Protein AF-K4IDN5-F1 (afdb_monomer_lite)

Structure (mmCIF, N/CA/C/O backbone):
data_AF-K4IDN5-F1
#
_entry.id   AF-K4IDN5-F1
#
loop_
_atom_site.group_PDB
_atom_site.id
_atom_site.type_symbol
_atom_site.label_atom_id
_atom_site.label_alt_id
_atom_site.label_comp_id
_atom_site.label_asym_id
_atom_site.label_entity_id
_atom_site.label_seq_id
_atom_site.pdbx_PDB_ins_code
_atom_site.Cartn_x
_atom_site.Cartn_y
_atom_site.Cartn_z
_atom_site.occupancy
_atom_site.B_iso_or_equiv
_atom_site.auth_seq_id
_atom_site.auth_comp_id
_atom_site.auth_asym_id
_atom_site.auth_atom_id
_atom_site.pdbx_PDB_model_num
ATOM 1 N N . MET A 1 1 ? -11.393 15.127 13.057 1.00 63.59 1 MET A N 1
ATOM 2 C CA . MET A 1 1 ? -11.407 13.833 12.336 1.00 63.59 1 MET A CA 1
ATOM 3 C C . MET A 1 1 ? -11.419 12.697 13.346 1.00 63.59 1 MET A C 1
ATOM 5 O O . MET A 1 1 ? -10.863 12.875 14.421 1.00 63.59 1 MET A O 1
ATOM 9 N N . SER A 1 2 ? -12.055 11.564 13.036 1.00 89.69 2 SER A N 1
ATOM 10 C CA . SER A 1 2 ? -11.993 10.366 13.887 1.00 89.69 2 SER A CA 1
ATOM 11 C C . SER A 1 2 ? -10.674 9.608 13.668 1.00 89.69 2 SER A C 1
ATOM 13 O O . SER A 1 2 ? -10.105 9.671 12.581 1.00 89.69 2 SER A O 1
ATOM 15 N N . THR A 1 3 ? -10.211 8.842 14.662 1.00 92.62 3 THR A N 1
ATOM 16 C CA . THR A 1 3 ? -9.011 7.983 14.545 1.00 92.62 3 THR A CA 1
ATOM 17 C C . THR A 1 3 ? -9.100 7.026 13.352 1.00 92.62 3 THR A C 1
ATOM 19 O O . THR A 1 3 ? -8.124 6.832 12.638 1.00 92.62 3 THR A O 1
ATOM 22 N N . LYS A 1 4 ? -10.286 6.462 13.076 1.00 92.44 4 LYS A N 1
ATOM 23 C CA . LYS A 1 4 ? -10.500 5.603 11.898 1.00 92.44 4 LYS A CA 1
ATOM 24 C C . LYS A 1 4 ? -10.284 6.352 10.586 1.00 92.44 4 LYS A C 1
ATOM 26 O O . LYS A 1 4 ? -9.652 5.811 9.686 1.00 92.44 4 LYS A O 1
ATOM 31 N N . GLN A 1 5 ? -10.826 7.566 10.476 1.00 93.88 5 GLN A N 1
ATOM 32 C CA . GLN A 1 5 ? -10.676 8.391 9.278 1.00 93.88 5 GLN A CA 1
ATOM 33 C C . GLN A 1 5 ? -9.209 8.741 9.039 1.00 93.88 5 GLN A C 1
ATOM 35 O O . GLN A 1 5 ? -8.738 8.644 7.911 1.00 93.88 5 GLN A O 1
ATOM 40 N N . ASP A 1 6 ? -8.497 9.132 10.095 1.00 95.31 6 ASP A N 1
ATOM 41 C CA . ASP A 1 6 ? -7.079 9.476 10.025 1.00 95.31 6 ASP A CA 1
ATOM 42 C C . ASP A 1 6 ? -6.232 8.280 9.562 1.00 95.31 6 ASP A C 1
ATOM 44 O O . ASP A 1 6 ? -5.537 8.366 8.552 1.00 95.31 6 ASP A O 1
ATOM 48 N N . LEU A 1 7 ? -6.386 7.118 10.207 1.00 95.88 7 LEU A N 1
ATOM 49 C CA . LEU A 1 7 ? -5.675 5.894 9.820 1.00 95.88 7 LEU A CA 1
ATOM 50 C C . LEU A 1 7 ? -6.001 5.461 8.386 1.00 95.88 7 LEU A C 1
ATOM 52 O O . LEU A 1 7 ? -5.098 5.115 7.626 1.00 95.88 7 LEU A O 1
ATOM 56 N N . TYR A 1 8 ? -7.272 5.528 7.981 1.00 96.56 8 TYR A N 1
ATOM 57 C CA . TYR A 1 8 ? -7.670 5.235 6.605 1.00 96.56 8 TYR A CA 1
ATOM 58 C C . TYR A 1 8 ? -7.014 6.190 5.600 1.00 96.56 8 TYR A C 1
ATOM 60 O O . TYR A 1 8 ? -6.473 5.740 4.589 1.00 96.56 8 TYR A O 1
ATOM 68 N N . ASN A 1 9 ? -7.003 7.494 5.889 1.00 96.00 9 ASN A N 1
ATOM 69 C CA . ASN A 1 9 ? -6.369 8.493 5.031 1.00 96.00 9 ASN A CA 1
ATOM 70 C C . ASN A 1 9 ? -4.863 8.244 4.900 1.00 96.00 9 ASN A C 1
ATOM 72 O O . ASN A 1 9 ? -4.340 8.298 3.788 1.00 96.00 9 ASN A O 1
ATOM 76 N N . GLN A 1 10 ? -4.182 7.900 5.996 1.00 96.81 10 GLN A N 1
ATOM 77 C CA . GLN A 1 10 ? -2.771 7.511 5.963 1.00 96.81 10 GLN A CA 1
ATOM 78 C C . GLN A 1 10 ? -2.552 6.270 5.091 1.00 96.81 10 GLN A C 1
ATOM 80 O O . GLN A 1 10 ? -1.634 6.251 4.269 1.00 96.81 10 GLN A O 1
ATOM 85 N N . CYS A 1 11 ? -3.418 5.251 5.196 1.00 97.06 11 CYS A N 1
ATOM 86 C CA . CYS A 1 11 ? -3.334 4.085 4.319 1.00 97.06 11 CYS A CA 1
ATOM 87 C C . CYS A 1 11 ? -3.453 4.469 2.839 1.00 97.06 11 CYS A C 1
ATOM 89 O O . CYS A 1 11 ? -2.650 4.021 2.018 1.00 97.06 11 CYS A O 1
ATOM 91 N N . VAL A 1 12 ? -4.436 5.308 2.499 1.00 97.38 12 VAL A N 1
ATOM 92 C CA . VAL A 1 12 ? -4.650 5.787 1.126 1.00 97.38 12 VAL A CA 1
ATOM 93 C C . VAL A 1 12 ? -3.431 6.562 0.631 1.00 97.38 12 VAL A C 1
ATOM 95 O O . VAL A 1 12 ? -2.936 6.272 -0.455 1.00 97.38 12 VAL A O 1
ATOM 98 N N . GLN A 1 13 ? -2.902 7.489 1.432 1.00 97.44 13 GLN A N 1
ATOM 99 C CA . GLN A 1 13 ? -1.731 8.294 1.077 1.00 97.44 13 GLN A CA 1
ATOM 100 C C . GLN A 1 13 ? -0.480 7.442 0.846 1.00 97.44 13 GLN A C 1
ATOM 102 O O . GLN A 1 13 ? 0.232 7.642 -0.139 1.00 97.44 13 GLN A O 1
ATOM 107 N N . LEU A 1 14 ? -0.208 6.467 1.716 1.00 97.31 14 LEU A N 1
ATOM 108 C CA . LEU A 1 14 ? 0.950 5.582 1.575 1.00 97.31 14 LEU A CA 1
ATOM 109 C C . LEU A 1 14 ? 0.849 4.699 0.327 1.00 97.31 14 LEU A C 1
ATOM 111 O O . LEU A 1 14 ? 1.830 4.550 -0.405 1.00 97.31 14 LEU A O 1
ATOM 115 N N . VAL A 1 15 ? -0.328 4.126 0.060 1.00 97.62 15 VAL A N 1
ATOM 116 C CA . VAL A 1 15 ? -0.548 3.311 -1.144 1.00 97.62 15 VAL A CA 1
ATOM 117 C C . VAL A 1 15 ? -0.456 4.167 -2.408 1.00 97.62 15 VAL A C 1
ATOM 119 O O . VAL A 1 15 ? 0.167 3.736 -3.376 1.00 97.62 15 VAL A O 1
ATOM 122 N N . ASP A 1 16 ? -1.009 5.380 -2.399 1.00 97.56 16 ASP A N 1
ATOM 123 C CA . ASP A 1 16 ? -0.931 6.312 -3.528 1.00 97.56 16 ASP A CA 1
ATOM 124 C C . ASP A 1 16 ? 0.508 6.783 -3.795 1.00 97.56 16 ASP A C 1
ATOM 126 O O . ASP A 1 16 ? 0.949 6.839 -4.941 1.00 97.56 16 ASP A O 1
ATOM 130 N N . THR A 1 17 ? 1.290 7.021 -2.741 1.00 97.62 17 THR A N 1
ATOM 131 C CA . THR A 1 17 ? 2.715 7.372 -2.856 1.00 97.62 17 THR A CA 1
ATOM 132 C C . THR A 1 17 ? 3.503 6.243 -3.521 1.00 97.62 17 THR A C 1
ATOM 134 O O . THR A 1 17 ? 4.257 6.477 -4.468 1.00 97.62 17 THR A O 1
ATOM 137 N N . ARG A 1 18 ? 3.283 4.994 -3.085 1.00 96.81 18 ARG A N 1
ATOM 138 C CA . ARG A 1 18 ? 3.884 3.807 -3.717 1.00 96.81 18 ARG A CA 1
ATOM 139 C C . ARG A 1 18 ? 3.435 3.661 -5.170 1.00 96.81 18 ARG A C 1
ATOM 141 O O . ARG A 1 18 ? 4.262 3.384 -6.032 1.00 96.81 18 ARG A O 1
ATOM 148 N N . PHE A 1 19 ? 2.151 3.878 -5.453 1.00 97.94 19 PHE A N 1
ATOM 149 C CA . PHE A 1 19 ? 1.604 3.829 -6.809 1.00 97.94 19 PHE A CA 1
ATOM 150 C C . PHE A 1 19 ? 2.296 4.830 -7.740 1.00 97.94 19 PHE A C 1
ATOM 152 O O . PHE A 1 19 ? 2.801 4.434 -8.789 1.00 97.94 19 PHE A O 1
ATOM 159 N N . LYS A 1 20 ? 2.378 6.102 -7.333 1.00 98.12 20 LYS A N 1
ATOM 160 C CA . LYS A 1 20 ? 3.034 7.165 -8.109 1.00 98.12 20 LYS A CA 1
ATOM 161 C C . LYS A 1 20 ? 4.513 6.874 -8.339 1.00 98.12 20 LYS A C 1
ATOM 163 O O . LYS A 1 20 ? 4.994 7.049 -9.453 1.00 98.12 20 LYS A O 1
ATOM 168 N N . SER A 1 21 ? 5.214 6.377 -7.320 1.00 97.81 21 SER A N 1
ATOM 169 C CA . SER A 1 21 ? 6.622 5.988 -7.440 1.00 97.81 21 SER A CA 1
ATOM 170 C C . SER A 1 21 ? 6.829 4.895 -8.495 1.00 97.81 21 SER A C 1
ATOM 172 O O . SER A 1 21 ? 7.689 5.041 -9.362 1.00 97.81 21 SER A O 1
ATOM 174 N N . ILE A 1 22 ? 6.004 3.841 -8.489 1.00 97.75 22 ILE A N 1
ATOM 175 C CA . ILE A 1 22 ? 6.105 2.767 -9.488 1.00 97.75 22 ILE A CA 1
ATOM 176 C C . ILE A 1 22 ? 5.692 3.237 -10.884 1.00 97.75 22 ILE A C 1
ATOM 178 O O . ILE A 1 22 ? 6.319 2.834 -11.860 1.00 97.75 22 ILE A O 1
ATOM 182 N N . GLN A 1 23 ? 4.686 4.107 -11.007 1.00 97.31 23 GLN A N 1
ATOM 183 C CA . GLN A 1 23 ? 4.348 4.697 -12.305 1.00 97.31 23 GLN A CA 1
ATOM 184 C C . GLN A 1 23 ? 5.490 5.542 -12.876 1.00 97.31 23 GLN A C 1
ATOM 186 O O . GLN A 1 23 ? 5.788 5.410 -14.062 1.00 97.31 23 GLN A O 1
ATOM 191 N N . GLY A 1 24 ? 6.152 6.351 -12.043 1.00 97.62 24 GLY A N 1
ATOM 192 C CA . GLY A 1 24 ? 7.347 7.097 -12.441 1.00 97.62 24 GLY A CA 1
ATOM 193 C C . GLY A 1 24 ? 8.446 6.162 -12.941 1.00 97.62 24 GLY A C 1
ATOM 194 O O . GLY A 1 24 ? 8.904 6.300 -14.069 1.00 97.62 24 GLY A O 1
ATOM 195 N N . HIS A 1 25 ? 8.753 5.118 -12.169 1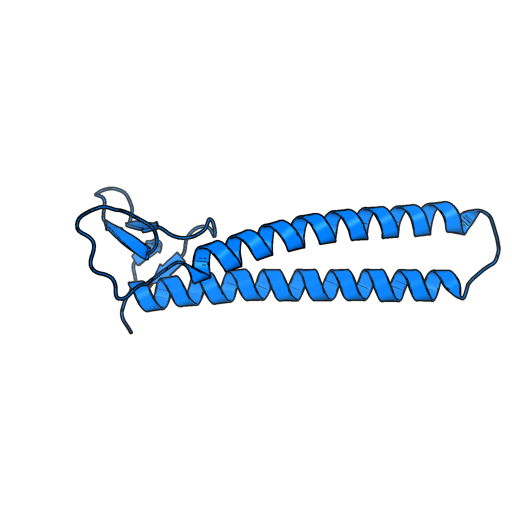.00 97.06 25 HIS A N 1
ATOM 196 C CA . HIS A 1 25 ? 9.755 4.122 -12.548 1.00 97.06 25 HIS A CA 1
ATOM 197 C C . HIS A 1 25 ? 9.434 3.419 -13.881 1.00 97.06 25 HIS A C 1
ATOM 199 O O . HIS A 1 25 ? 10.314 3.210 -14.711 1.00 97.06 25 HIS A O 1
ATOM 205 N N . ILE A 1 26 ? 8.163 3.087 -14.134 1.00 96.62 26 ILE A N 1
ATOM 206 C CA . ILE A 1 26 ? 7.733 2.522 -15.424 1.00 96.62 26 ILE A CA 1
ATOM 207 C C . ILE A 1 26 ? 7.957 3.520 -16.566 1.00 96.62 26 ILE A C 1
ATOM 209 O O . ILE A 1 26 ? 8.422 3.116 -17.633 1.00 96.62 26 ILE A O 1
ATOM 213 N N . SER A 1 27 ? 7.652 4.803 -16.352 1.00 96.88 27 SER A N 1
ATOM 214 C CA . SER A 1 27 ? 7.891 5.856 -17.343 1.00 96.88 27 SER A CA 1
ATOM 215 C C . SER A 1 27 ? 9.382 6.005 -17.662 1.00 96.88 27 SER A C 1
ATOM 217 O O . SER A 1 27 ? 9.750 6.150 -18.827 1.00 96.88 27 SER A O 1
ATOM 219 N N . ASP A 1 28 ? 10.252 5.918 -16.656 1.00 96.38 28 ASP A N 1
ATOM 220 C CA . ASP A 1 28 ? 11.704 6.009 -16.838 1.00 96.38 28 ASP A CA 1
ATOM 221 C C . ASP A 1 28 ? 12.255 4.819 -17.636 1.00 96.38 28 ASP A C 1
ATOM 223 O O . ASP A 1 28 ? 13.060 4.997 -18.557 1.00 96.38 28 ASP A O 1
ATOM 227 N N . ILE A 1 29 ? 11.758 3.607 -17.362 1.00 95.06 29 ILE A N 1
ATOM 228 C CA . ILE A 1 29 ? 12.087 2.406 -18.145 1.00 95.06 29 ILE A CA 1
ATOM 229 C C . ILE A 1 29 ? 11.644 2.580 -19.605 1.00 95.06 29 ILE A C 1
ATOM 231 O O . ILE A 1 29 ? 12.390 2.242 -20.526 1.00 95.06 29 ILE A O 1
ATOM 235 N N . GLN A 1 30 ? 10.448 3.128 -19.844 1.00 92.56 30 GLN A N 1
ATOM 236 C CA . GLN A 1 30 ? 9.948 3.395 -21.198 1.00 92.56 30 GLN A CA 1
ATOM 237 C C . GLN A 1 30 ? 10.824 4.412 -21.941 1.00 92.56 30 GLN A C 1
ATOM 239 O O . GLN A 1 30 ? 11.204 4.167 -23.086 1.00 92.56 30 GLN A O 1
ATOM 244 N N . ASN A 1 31 ? 11.207 5.508 -21.285 1.00 93.12 31 ASN A N 1
ATOM 245 C CA . ASN A 1 31 ? 12.107 6.512 -21.856 1.00 93.12 31 ASN A CA 1
ATOM 246 C C . ASN A 1 31 ? 13.496 5.929 -22.175 1.00 93.12 31 ASN A C 1
ATOM 248 O O . ASN A 1 31 ? 14.076 6.227 -23.225 1.00 93.12 31 ASN A O 1
ATOM 252 N N . SER A 1 32 ? 14.005 5.048 -21.312 1.00 91.25 32 SER A N 1
ATOM 253 C CA . SER A 1 32 ? 15.284 4.354 -21.511 1.00 91.25 32 SER A CA 1
ATOM 254 C C . SER A 1 32 ? 15.230 3.397 -22.705 1.00 91.25 32 SER A C 1
ATOM 256 O O . SER A 1 32 ? 16.111 3.430 -23.562 1.00 91.25 32 SER A O 1
ATOM 258 N N . LEU A 1 33 ? 14.148 2.620 -22.839 1.00 88.44 33 LEU A N 1
ATOM 259 C CA . LEU A 1 33 ? 13.918 1.743 -23.993 1.00 88.44 33 LEU A CA 1
ATOM 260 C C . LEU A 1 33 ? 13.855 2.524 -25.315 1.00 88.44 33 LEU A C 1
ATOM 262 O O . LEU A 1 33 ? 14.403 2.079 -26.326 1.00 88.44 33 LEU A O 1
ATOM 266 N N . LEU A 1 34 ? 13.205 3.691 -25.325 1.00 86.31 34 LEU A N 1
ATOM 267 C CA . LEU A 1 34 ? 13.145 4.561 -26.506 1.00 86.31 34 LEU A CA 1
ATOM 268 C C . LEU A 1 34 ? 14.527 5.116 -26.875 1.00 86.31 34 LEU A C 1
ATOM 270 O O . LEU A 1 34 ? 14.878 5.154 -28.055 1.00 86.31 34 LEU A O 1
ATOM 274 N N . SER A 1 35 ? 15.326 5.491 -25.878 1.00 84.00 35 SER A N 1
ATOM 275 C CA . SER A 1 35 ? 16.679 6.026 -26.074 1.00 84.00 35 SER A CA 1
ATOM 276 C C . SER A 1 35 ? 17.640 4.960 -26.616 1.00 84.00 35 SER A C 1
ATOM 278 O O . SER A 1 35 ? 18.325 5.198 -27.610 1.00 84.00 35 SER A O 1
ATOM 280 N N . GLU A 1 36 ? 17.579 3.738 -26.078 1.00 79.44 36 GLU A N 1
ATOM 281 C CA . GLU A 1 36 ? 18.276 2.551 -26.606 1.00 79.44 36 GLU A CA 1
ATOM 282 C C . GLU A 1 36 ? 17.829 2.167 -28.030 1.00 79.44 36 GLU A C 1
ATOM 284 O O . GLU A 1 36 ? 18.507 1.418 -28.727 1.00 79.44 36 GLU A O 1
ATOM 289 N N . THR A 1 37 ? 16.674 2.645 -28.511 1.00 68.50 37 THR A N 1
ATOM 290 C CA . THR A 1 37 ? 16.224 2.403 -29.900 1.00 68.50 37 THR A CA 1
ATOM 291 C C . THR A 1 37 ? 16.907 3.325 -30.898 1.00 68.50 37 THR A C 1
ATOM 293 O O . THR A 1 37 ? 17.113 2.937 -32.043 1.00 68.50 37 THR A O 1
ATOM 296 N N . LYS A 1 38 ? 17.302 4.528 -30.472 1.00 63.47 38 LYS A N 1
ATOM 297 C CA . LYS A 1 38 ? 17.938 5.516 -31.352 1.00 63.47 38 LYS A CA 1
ATOM 298 C C . LYS A 1 38 ? 19.449 5.306 -31.524 1.00 63.47 38 LYS A C 1
ATOM 300 O O . LYS A 1 38 ? 19.993 5.775 -32.515 1.00 63.47 38 LYS A O 1
ATOM 305 N N . SER A 1 39 ? 20.113 4.584 -30.619 1.00 58.44 39 SER A N 1
ATOM 306 C CA . SER A 1 39 ? 21.581 4.412 -30.585 1.00 58.44 39 SER A CA 1
ATOM 307 C C . SER A 1 39 ? 22.102 3.135 -31.280 1.00 58.44 39 SER A C 1
ATOM 309 O O . SER A 1 39 ? 23.102 2.563 -30.869 1.00 58.44 39 SER A O 1
ATOM 311 N N . SER A 1 40 ? 21.417 2.659 -32.326 1.00 58.69 40 SER A N 1
ATOM 312 C CA . SER A 1 40 ? 21.627 1.347 -32.971 1.00 58.69 40 SER A CA 1
ATOM 313 C C . SER A 1 40 ? 23.005 1.167 -33.646 1.00 58.69 40 SER A C 1
ATOM 315 O O . SER A 1 40 ? 23.149 1.431 -34.842 1.00 58.69 40 SER A O 1
ATOM 317 N N . ALA A 1 41 ? 23.988 0.624 -32.917 1.00 56.22 41 ALA A N 1
ATOM 318 C CA . ALA A 1 41 ? 25.244 0.111 -33.479 1.00 56.22 41 ALA A CA 1
ATOM 319 C C . ALA A 1 41 ? 25.777 -1.145 -32.731 1.00 56.22 41 ALA A C 1
ATOM 321 O O . ALA A 1 41 ? 26.792 -1.076 -32.043 1.00 56.22 41 ALA A O 1
ATOM 322 N N . GLY A 1 42 ? 25.129 -2.316 -32.875 1.00 61.34 42 GLY A N 1
ATOM 323 C CA . GLY A 1 42 ? 25.751 -3.642 -32.627 1.00 61.34 42 GLY A CA 1
ATOM 324 C C . GLY A 1 42 ? 25.358 -4.455 -31.368 1.00 61.34 42 GLY A C 1
ATOM 325 O O . GLY A 1 42 ? 24.489 -4.075 -30.588 1.00 61.34 42 GLY A O 1
ATOM 326 N N . ASP A 1 43 ? 26.047 -5.594 -31.195 1.00 58.72 43 ASP A N 1
ATOM 327 C CA . ASP A 1 43 ? 25.850 -6.724 -30.244 1.00 58.72 43 ASP A CA 1
ATOM 328 C C . ASP A 1 43 ? 25.746 -6.335 -28.745 1.00 58.72 43 ASP A C 1
ATOM 330 O O . ASP A 1 43 ? 25.113 -7.002 -27.931 1.00 58.72 43 ASP A O 1
ATOM 334 N N . LYS A 1 44 ? 26.286 -5.173 -28.354 1.00 59.75 44 LYS A N 1
ATOM 335 C CA . LYS A 1 44 ? 26.268 -4.681 -26.961 1.00 59.75 44 LYS A CA 1
ATOM 336 C C . LYS A 1 44 ? 24.868 -4.258 -26.468 1.00 59.75 44 LYS A C 1
ATOM 338 O O . LYS A 1 44 ? 24.640 -4.197 -25.259 1.00 59.75 44 LYS A O 1
ATOM 343 N N . HIS A 1 45 ? 23.935 -3.976 -27.379 1.00 63.53 45 HIS A N 1
ATOM 344 C CA . HIS A 1 45 ? 22.587 -3.490 -27.054 1.00 63.53 45 HIS A CA 1
ATOM 345 C C . HIS A 1 45 ? 21.603 -4.594 -26.634 1.00 63.53 45 HIS A C 1
ATOM 347 O O . HIS A 1 45 ? 20.630 -4.306 -25.930 1.00 63.53 45 HIS A O 1
ATOM 353 N N . GLU A 1 46 ? 21.837 -5.853 -27.018 1.00 66.69 46 GLU A N 1
ATOM 354 C CA . GLU A 1 46 ? 20.908 -6.951 -26.712 1.00 66.69 46 GLU A CA 1
ATOM 355 C C . GLU A 1 46 ? 20.789 -7.189 -25.200 1.00 66.69 46 GLU A C 1
ATOM 357 O O . GLU A 1 46 ? 19.682 -7.310 -24.667 1.00 66.69 46 GLU A O 1
ATOM 362 N N . THR A 1 47 ? 21.910 -7.121 -24.477 1.00 76.50 47 THR A N 1
ATOM 363 C CA . THR A 1 47 ? 21.943 -7.294 -23.017 1.00 76.50 47 THR A CA 1
ATOM 364 C C . THR A 1 47 ? 21.270 -6.135 -22.271 1.00 76.50 47 THR A C 1
ATOM 366 O O . THR A 1 47 ? 20.509 -6.365 -21.329 1.00 76.50 47 THR A O 1
ATOM 369 N N . GLY A 1 48 ? 21.498 -4.884 -22.698 1.00 82.38 48 GLY A N 1
ATOM 370 C CA . GLY A 1 48 ? 20.899 -3.697 -22.068 1.00 82.38 48 GLY A CA 1
ATOM 371 C C . GLY A 1 48 ? 19.376 -3.656 -22.225 1.00 82.38 48 GLY A C 1
ATOM 372 O O . GLY A 1 48 ? 18.642 -3.410 -21.266 1.00 82.38 48 GLY A O 1
ATOM 373 N N . ARG A 1 49 ? 18.876 -4.002 -23.415 1.00 85.75 49 ARG A N 1
ATOM 374 C CA . ARG A 1 49 ? 17.434 -4.130 -23.669 1.00 85.75 49 ARG A CA 1
ATOM 375 C C . ARG A 1 49 ? 16.790 -5.267 -22.895 1.00 85.75 49 ARG A C 1
ATOM 377 O O . ARG A 1 49 ? 15.702 -5.076 -22.351 1.00 85.75 49 ARG A O 1
ATOM 384 N N . ALA A 1 50 ? 17.442 -6.428 -22.842 1.00 88.88 50 ALA A N 1
ATOM 385 C CA . ALA A 1 50 ? 16.954 -7.559 -22.062 1.00 88.88 50 ALA A CA 1
ATOM 386 C C . ALA A 1 50 ? 16.821 -7.186 -20.576 1.00 88.88 50 ALA A C 1
ATOM 388 O O . ALA A 1 50 ? 15.812 -7.505 -19.947 1.00 88.88 50 ALA A O 1
ATOM 389 N N . MET A 1 51 ? 17.779 -6.428 -20.033 1.00 90.44 51 MET A N 1
ATOM 390 C CA . MET A 1 51 ? 17.720 -5.933 -18.657 1.00 90.44 51 MET A CA 1
ATOM 391 C C . MET A 1 51 ? 16.536 -4.978 -18.430 1.00 90.44 51 MET A C 1
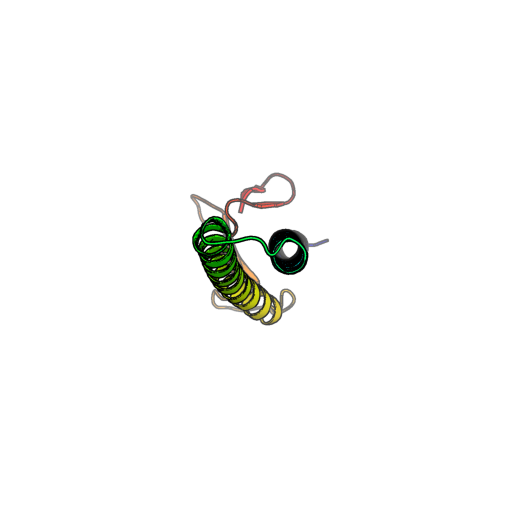ATOM 393 O O . MET A 1 51 ? 15.742 -5.208 -17.519 1.00 90.44 51 MET A O 1
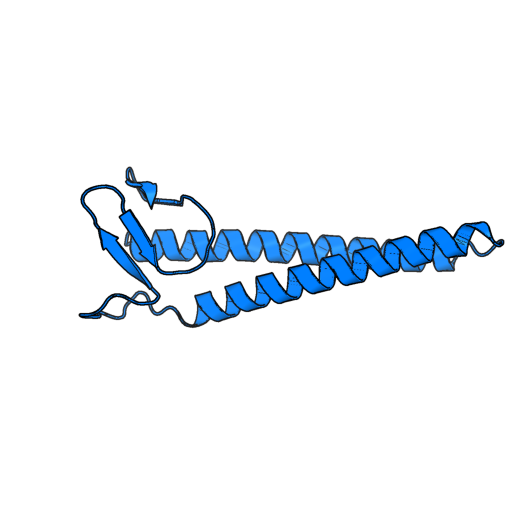ATOM 397 N N . LEU A 1 52 ? 16.343 -3.973 -19.294 1.00 93.00 52 LEU A N 1
ATOM 398 C CA . LEU A 1 52 ? 15.207 -3.039 -19.196 1.00 93.00 52 LEU A CA 1
ATOM 399 C C . LEU A 1 52 ? 13.847 -3.745 -19.328 1.00 93.00 52 LEU A C 1
ATOM 401 O O . LEU A 1 52 ? 12.864 -3.356 -18.695 1.00 93.00 52 LEU A O 1
ATOM 405 N N . GLN A 1 53 ? 13.771 -4.804 -20.135 1.00 9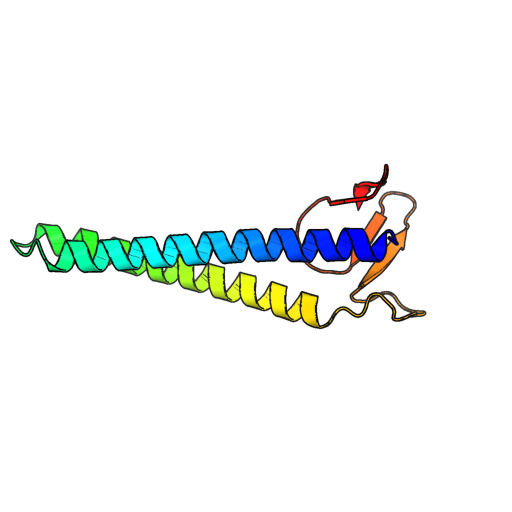0.94 53 GLN A N 1
ATOM 406 C CA . GLN A 1 53 ? 12.576 -5.637 -20.246 1.00 90.94 53 GLN A CA 1
ATOM 407 C C . GLN A 1 53 ? 12.274 -6.357 -18.919 1.00 90.94 53 GLN A C 1
ATOM 409 O O . GLN A 1 53 ? 11.133 -6.313 -18.453 1.00 90.94 53 GLN A O 1
ATOM 414 N N . LEU A 1 54 ? 13.284 -6.962 -18.283 1.00 94.75 54 LEU A N 1
ATOM 415 C CA . LEU A 1 54 ? 13.144 -7.615 -16.975 1.00 94.75 54 LEU A CA 1
ATOM 416 C C . LEU A 1 54 ? 12.731 -6.622 -15.881 1.00 94.75 54 LEU A C 1
ATOM 418 O O . LEU A 1 54 ? 11.877 -6.930 -15.041 1.00 94.75 54 LEU A O 1
ATOM 422 N N . GLU A 1 55 ? 13.294 -5.414 -15.899 1.00 95.25 55 GLU A N 1
ATOM 423 C CA . GLU A 1 55 ? 12.890 -4.343 -14.989 1.00 95.25 55 GLU A CA 1
ATOM 424 C C . GLU A 1 55 ? 11.440 -3.921 -15.218 1.00 95.25 55 GLU A C 1
ATOM 426 O O . GLU A 1 55 ? 10.688 -3.784 -14.247 1.00 95.25 55 GLU A O 1
ATOM 431 N N . ARG A 1 56 ? 11.002 -3.801 -16.480 1.00 95.44 56 ARG A N 1
ATOM 432 C CA . ARG A 1 56 ? 9.603 -3.498 -16.811 1.00 95.44 56 ARG A CA 1
ATOM 433 C C . ARG A 1 56 ? 8.656 -4.558 -16.262 1.00 95.44 56 ARG A C 1
ATOM 435 O O . ARG A 1 56 ? 7.627 -4.218 -15.681 1.00 95.44 56 ARG A O 1
ATOM 442 N N . GLU A 1 57 ? 9.000 -5.834 -16.405 1.00 96.25 57 GLU A N 1
ATOM 443 C CA . GLU A 1 57 ? 8.202 -6.931 -15.852 1.00 96.25 57 GLU A CA 1
ATOM 444 C C . GLU A 1 57 ? 8.141 -6.884 -14.323 1.00 96.25 57 GLU A C 1
ATOM 446 O O . GLU A 1 57 ? 7.071 -7.062 -13.733 1.00 96.25 57 GLU A O 1
ATOM 451 N N . LYS A 1 58 ? 9.270 -6.608 -13.659 1.00 97.44 58 LYS A N 1
ATOM 452 C CA . LYS A 1 58 ? 9.326 -6.458 -12.200 1.00 97.44 58 LYS A CA 1
ATOM 453 C C . LYS A 1 58 ? 8.459 -5.292 -11.723 1.00 97.44 58 LYS A C 1
ATOM 455 O O . LYS A 1 58 ? 7.669 -5.474 -10.795 1.00 97.44 58 LYS A O 1
ATOM 460 N N . ALA A 1 59 ? 8.560 -4.136 -12.375 1.00 97.75 59 ALA A N 1
ATOM 461 C CA . ALA A 1 59 ? 7.743 -2.965 -12.072 1.00 97.75 59 ALA A CA 1
ATOM 462 C C . ALA A 1 59 ? 6.249 -3.239 -12.324 1.00 97.75 59 ALA A C 1
ATOM 464 O O . ALA A 1 59 ? 5.405 -2.873 -11.507 1.00 97.75 59 ALA A O 1
ATOM 465 N N . GLY A 1 60 ? 5.915 -3.970 -13.393 1.00 97.81 60 GLY A N 1
ATOM 466 C CA . GLY A 1 60 ? 4.550 -4.412 -13.684 1.00 97.81 60 GLY A CA 1
ATOM 467 C C . GLY A 1 60 ? 3.962 -5.309 -12.589 1.00 97.81 60 GLY A C 1
ATOM 468 O O . GLY A 1 60 ? 2.826 -5.096 -12.161 1.00 97.81 60 GLY A O 1
ATOM 469 N N . ARG A 1 61 ? 4.747 -6.261 -12.061 1.00 98.12 61 ARG A N 1
ATOM 470 C CA . ARG A 1 61 ? 4.329 -7.093 -10.915 1.00 98.12 61 ARG A CA 1
ATOM 471 C C . ARG A 1 61 ? 4.069 -6.252 -9.664 1.00 98.12 61 ARG A C 1
ATOM 473 O O . ARG A 1 61 ? 3.054 -6.445 -9.001 1.00 98.12 61 ARG A O 1
ATOM 480 N N . GLN A 1 62 ? 4.940 -5.290 -9.362 1.00 97.56 62 GLN A N 1
ATOM 481 C CA . GLN A 1 62 ? 4.744 -4.380 -8.227 1.00 97.56 62 GLN A CA 1
ATOM 482 C C . GLN A 1 62 ? 3.490 -3.512 -8.396 1.00 97.56 62 GLN A C 1
ATOM 484 O O . GLN A 1 62 ? 2.723 -3.349 -7.447 1.00 97.56 62 GLN A O 1
ATOM 489 N N . LEU A 1 63 ? 3.244 -3.000 -9.605 1.00 98.06 63 LEU A N 1
ATOM 490 C CA . LEU A 1 63 ? 2.046 -2.224 -9.920 1.00 98.06 63 LEU A CA 1
ATOM 491 C C . LEU A 1 63 ? 0.767 -3.047 -9.707 1.00 98.06 63 LEU A C 1
ATOM 493 O O . LEU A 1 63 ? -0.201 -2.544 -9.136 1.00 98.06 63 LEU A O 1
ATOM 497 N N . ALA A 1 64 ? 0.768 -4.317 -10.123 1.00 97.88 64 ALA A N 1
ATOM 498 C CA . ALA A 1 64 ? -0.357 -5.223 -9.912 1.00 97.88 64 ALA A CA 1
ATOM 499 C C . ALA A 1 64 ? -0.660 -5.426 -8.416 1.00 97.88 64 ALA A C 1
ATOM 501 O O . ALA A 1 64 ? -1.819 -5.330 -8.012 1.00 97.88 64 ALA A O 1
ATOM 5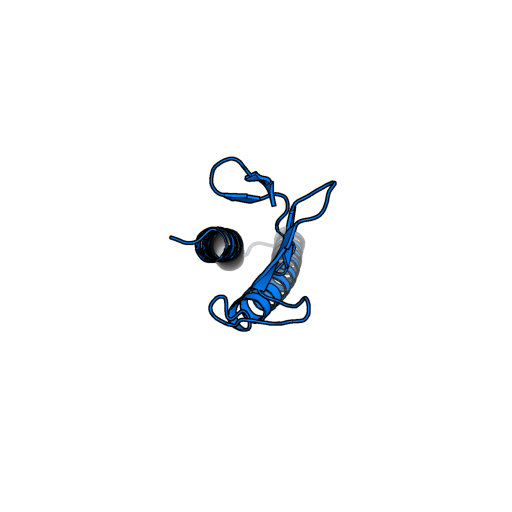02 N N . GLU A 1 65 ? 0.364 -5.632 -7.582 1.00 96.94 65 GLU A N 1
ATOM 503 C CA . GLU A 1 65 ? 0.186 -5.751 -6.128 1.00 96.94 65 GLU A CA 1
ATOM 504 C C . GLU A 1 65 ? -0.346 -4.458 -5.501 1.00 96.94 65 GLU A C 1
ATOM 506 O O . GLU A 1 65 ? -1.296 -4.492 -4.719 1.00 96.94 65 GLU A O 1
ATOM 511 N N . ILE A 1 66 ? 0.184 -3.296 -5.893 1.00 97.00 66 ILE A N 1
ATOM 512 C CA . ILE A 1 66 ? -0.312 -2.001 -5.406 1.00 97.00 66 ILE A CA 1
ATOM 513 C C . ILE A 1 66 ? -1.785 -1.803 -5.784 1.00 97.00 66 ILE A C 1
ATOM 515 O O . ILE A 1 66 ? -2.577 -1.344 -4.959 1.00 97.00 66 ILE A O 1
ATOM 519 N N . ASN A 1 67 ? -2.188 -2.194 -6.995 1.00 97.31 67 ASN A N 1
ATOM 520 C CA . ASN A 1 67 ? -3.586 -2.115 -7.412 1.00 97.31 67 ASN A CA 1
ATOM 521 C C . ASN A 1 67 ? -4.496 -3.015 -6.565 1.00 97.31 67 ASN A C 1
ATOM 523 O O . ASN A 1 67 ? -5.576 -2.569 -6.178 1.00 97.31 67 ASN A O 1
ATOM 527 N N . LYS A 1 68 ? -4.051 -4.219 -6.177 1.00 97.06 68 LYS A N 1
ATOM 528 C CA . LYS A 1 68 ? -4.799 -5.063 -5.225 1.00 97.06 68 LYS A CA 1
ATOM 529 C C . LYS A 1 68 ? -5.012 -4.350 -3.887 1.00 97.06 68 LYS A C 1
ATOM 531 O O . LYS A 1 68 ? -6.120 -4.391 -3.354 1.00 97.06 68 LYS A O 1
ATOM 536 N N . LEU A 1 69 ? -3.994 -3.654 -3.368 1.00 96.56 69 LEU A N 1
ATOM 537 C CA . LEU A 1 69 ? -4.119 -2.866 -2.133 1.00 96.56 69 LEU A CA 1
ATOM 538 C C . LEU A 1 69 ? -5.122 -1.716 -2.290 1.00 96.56 69 LEU A C 1
ATOM 540 O O . LEU A 1 69 ? -5.957 -1.512 -1.410 1.00 96.56 69 LEU A O 1
ATOM 544 N N . ARG A 1 70 ? -5.096 -0.999 -3.421 1.00 96.88 70 ARG A N 1
ATOM 545 C CA . ARG A 1 70 ? -6.073 0.063 -3.722 1.00 96.88 70 ARG A CA 1
ATOM 546 C C . ARG A 1 70 ? -7.501 -0.480 -3.774 1.00 96.88 7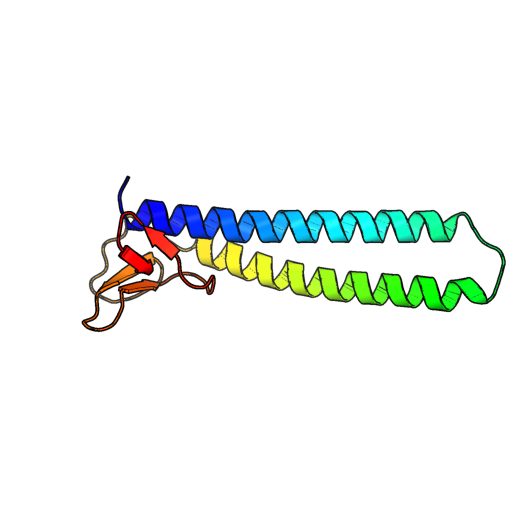0 ARG A C 1
ATOM 548 O O . ARG A 1 70 ? -8.395 0.119 -3.185 1.00 96.88 70 ARG A O 1
ATOM 555 N N . THR A 1 71 ? -7.709 -1.630 -4.415 1.00 96.62 71 THR A N 1
ATOM 556 C CA . THR A 1 71 ? -9.013 -2.311 -4.453 1.00 96.62 71 THR A CA 1
ATOM 557 C C . THR A 1 71 ? -9.457 -2.804 -3.075 1.00 96.62 71 THR A C 1
ATOM 559 O O . THR A 1 71 ? -10.649 -2.807 -2.777 1.00 96.62 71 THR A O 1
ATOM 562 N N . ALA A 1 72 ? -8.533 -3.238 -2.216 1.00 95.62 72 ALA A N 1
ATOM 563 C CA . ALA A 1 72 ? -8.865 -3.598 -0.841 1.00 95.62 72 ALA A CA 1
ATOM 564 C C . ALA A 1 72 ? -9.309 -2.364 -0.038 1.00 95.62 72 ALA A C 1
ATOM 566 O O . ALA A 1 72 ? -10.344 -2.414 0.624 1.00 95.62 72 ALA A O 1
ATOM 567 N N . LEU A 1 73 ? -8.584 -1.246 -0.159 1.00 96.25 73 LEU A N 1
ATOM 568 C CA . LEU A 1 73 ? -8.934 0.021 0.488 1.00 96.25 73 LEU A CA 1
ATOM 569 C C . LEU A 1 73 ? -10.283 0.569 0.014 1.00 96.25 73 LEU A C 1
ATOM 571 O O . LEU A 1 73 ? -11.074 1.004 0.843 1.00 96.25 73 LEU A O 1
ATOM 575 N N . SER A 1 74 ? -10.600 0.479 -1.282 1.00 95.19 74 SER A N 1
ATOM 576 C CA . SER A 1 74 ? -11.874 0.981 -1.820 1.00 95.19 74 SER A CA 1
ATOM 577 C C . SER A 1 74 ? -13.106 0.233 -1.297 1.00 95.19 74 SER A C 1
ATOM 579 O O . SER A 1 74 ? -14.224 0.716 -1.442 1.00 95.19 74 SER A O 1
ATOM 581 N N . LYS A 1 75 ? -12.923 -0.959 -0.714 1.00 94.06 75 LYS A N 1
ATOM 582 C CA . LYS A 1 75 ? -13.997 -1.742 -0.083 1.00 94.06 75 LYS A CA 1
ATOM 583 C C . LYS A 1 75 ? -14.232 -1.356 1.379 1.00 94.06 75 LYS A C 1
ATOM 585 O O . LYS A 1 75 ? -15.197 -1.825 1.980 1.00 94.06 75 LYS A O 1
ATOM 590 N N . ILE A 1 76 ? -13.353 -0.546 1.969 1.00 94.31 76 ILE A N 1
ATOM 591 C CA . ILE A 1 76 ? -13.457 -0.138 3.366 1.00 94.31 76 ILE A CA 1
ATOM 592 C C . ILE A 1 76 ? -14.506 0.963 3.492 1.00 94.31 76 ILE A C 1
ATOM 594 O O . ILE A 1 76 ? -14.368 2.042 2.926 1.00 94.31 76 ILE A O 1
ATOM 598 N N . ASN A 1 77 ? -15.529 0.705 4.304 1.00 91.06 77 ASN A N 1
ATOM 599 C CA . ASN A 1 77 ? -16.469 1.726 4.746 1.00 91.06 77 ASN A CA 1
ATOM 600 C C . ASN A 1 77 ? -16.244 2.007 6.237 1.00 91.06 77 ASN A C 1
ATOM 602 O O . ASN A 1 77 ? -16.675 1.237 7.095 1.00 91.06 77 ASN A O 1
ATOM 606 N N . ILE A 1 78 ? -15.569 3.116 6.532 1.00 90.44 78 ILE A N 1
ATOM 607 C CA . ILE A 1 78 ? -15.199 3.530 7.895 1.00 90.44 78 ILE A CA 1
ATOM 608 C C . ILE A 1 78 ? -16.385 3.998 8.754 1.00 90.44 78 ILE A C 1
ATOM 610 O O . ILE A 1 78 ? -16.293 3.946 9.983 1.00 90.44 78 ILE A O 1
ATOM 614 N N . GLU A 1 79 ? -17.502 4.377 8.126 1.00 88.31 79 GLU A N 1
ATOM 615 C CA . GLU A 1 79 ? -18.744 4.782 8.802 1.00 88.31 79 GLU A CA 1
ATOM 616 C C . GLU A 1 79 ? -19.579 3.574 9.246 1.00 88.31 79 GLU A C 1
ATOM 618 O O . GLU A 1 79 ? -20.455 3.674 10.111 1.00 88.31 79 GLU A O 1
ATOM 623 N N . LYS A 1 80 ? -19.301 2.391 8.682 1.00 86.62 80 LYS A N 1
ATOM 624 C CA . LYS A 1 80 ? -20.031 1.172 9.018 1.00 86.62 80 LYS A CA 1
ATOM 625 C C . LYS A 1 80 ? -19.741 0.759 10.462 1.00 86.62 80 LYS A C 1
ATOM 627 O O . LYS A 1 80 ? -18.601 0.491 10.850 1.00 86.62 80 LYS A O 1
ATOM 632 N N . LYS A 1 81 ? -20.804 0.635 11.258 1.00 84.56 81 LYS A N 1
ATOM 633 C CA . LYS A 1 81 ? -20.757 -0.000 12.579 1.00 84.56 81 LYS A CA 1
ATOM 634 C C . LYS A 1 81 ? -20.944 -1.505 12.403 1.00 84.56 81 LYS A C 1
ATOM 636 O O . LYS A 1 81 ? -21.933 -1.944 11.821 1.00 84.56 81 LYS A O 1
ATOM 641 N N . THR A 1 82 ? -19.988 -2.292 12.879 1.00 83.31 82 THR A N 1
ATOM 642 C CA . THR A 1 82 ? -20.029 -3.757 12.819 1.00 83.31 82 THR A CA 1
ATOM 643 C C . THR A 1 82 ? -19.902 -4.329 14.224 1.00 83.31 82 THR A C 1
ATOM 645 O O . THR A 1 82 ? -19.185 -3.785 15.059 1.00 83.31 82 THR A O 1
ATOM 648 N N . THR A 1 83 ? -20.614 -5.423 14.491 1.00 86.38 83 THR A N 1
ATOM 649 C CA . THR A 1 83 ? -20.489 -6.193 15.741 1.00 86.38 83 THR A CA 1
ATOM 650 C C . THR A 1 83 ? -19.326 -7.183 15.693 1.00 86.38 83 THR A C 1
ATOM 652 O O . THR A 1 83 ? -18.819 -7.589 16.731 1.00 86.38 83 THR A O 1
ATOM 655 N N . HIS A 1 84 ? -18.879 -7.538 14.486 1.00 91.50 84 HIS A N 1
ATOM 656 C CA . HIS A 1 84 ? -17.753 -8.430 14.228 1.00 91.50 84 HIS A CA 1
ATOM 657 C C . HIS A 1 84 ? -16.589 -7.654 13.596 1.00 91.50 84 HIS A C 1
ATOM 659 O O . HIS A 1 84 ? -16.802 -6.656 12.895 1.00 91.50 84 HIS A O 1
ATOM 665 N N . VAL A 1 85 ? -15.362 -8.119 13.841 1.00 92.44 85 VAL A N 1
ATOM 666 C CA . VAL A 1 85 ? -14.135 -7.534 13.281 1.00 92.44 85 VAL A CA 1
ATOM 667 C C . VAL A 1 85 ? -14.061 -7.814 11.779 1.00 92.44 85 VAL A C 1
ATOM 669 O O . VAL A 1 85 ? -14.264 -8.942 11.339 1.00 92.44 85 VAL A O 1
ATOM 672 N N . GLY A 1 86 ? -13.744 -6.789 10.990 1.00 92.38 86 GLY A N 1
ATOM 673 C CA . GLY A 1 86 ? -13.559 -6.883 9.546 1.00 92.38 86 GLY A CA 1
ATOM 674 C C . GLY A 1 86 ? -12.782 -5.691 8.990 1.00 92.38 86 GLY A C 1
ATOM 675 O O . GLY A 1 86 ? -12.204 -4.904 9.737 1.00 92.38 86 GLY A O 1
ATOM 676 N N . LEU A 1 87 ? -12.767 -5.546 7.665 1.00 92.44 87 LEU A N 1
ATOM 677 C CA . LEU A 1 87 ? -12.107 -4.419 7.001 1.00 92.44 87 LEU A CA 1
ATOM 678 C C . LEU A 1 87 ? -12.682 -3.070 7.475 1.00 92.44 87 LEU A C 1
ATOM 680 O O . LEU A 1 87 ? -13.895 -2.869 7.474 1.00 92.44 87 LEU A O 1
ATOM 684 N N . GLY A 1 88 ? -11.804 -2.146 7.871 1.00 92.25 88 GLY A N 1
ATOM 685 C CA . GLY A 1 88 ? -12.152 -0.853 8.471 1.00 92.25 88 GLY A CA 1
ATOM 686 C C . GLY A 1 88 ? -12.380 -0.882 9.984 1.00 92.25 88 GLY A C 1
ATOM 687 O O . GLY A 1 88 ? -12.685 0.158 10.578 1.00 92.25 88 GLY A O 1
ATOM 688 N N . SER A 1 89 ? -12.256 -2.043 10.633 1.00 93.50 89 SER A N 1
ATOM 689 C CA . SER A 1 89 ? -12.382 -2.146 12.087 1.00 93.50 89 SER A CA 1
ATOM 690 C C . SER A 1 89 ? -11.157 -1.582 12.803 1.00 93.50 89 SER A C 1
ATOM 692 O O . SER A 1 89 ? -10.016 -1.788 12.393 1.00 93.50 89 SER A O 1
ATOM 694 N N . LEU A 1 90 ? -11.424 -0.914 13.925 1.00 92.94 90 LEU A N 1
ATOM 695 C CA . LEU A 1 90 ? -10.417 -0.506 14.895 1.00 92.94 90 LEU A CA 1
ATOM 696 C C . LEU A 1 90 ? -10.492 -1.479 16.067 1.00 92.94 90 LEU A C 1
ATOM 698 O O . LEU A 1 90 ? -11.548 -1.605 16.687 1.00 92.94 90 LEU A O 1
ATOM 702 N N . VAL A 1 91 ? -9.402 -2.188 16.331 1.00 93.31 91 VAL A N 1
ATOM 703 C CA . VAL A 1 91 ? -9.347 -3.245 17.339 1.00 93.31 91 VAL A CA 1
ATOM 704 C C . VAL A 1 91 ? -8.353 -2.842 18.412 1.00 93.31 91 VAL A C 1
ATOM 706 O O . VAL A 1 91 ? -7.175 -2.629 18.140 1.00 93.31 91 VAL A O 1
ATOM 709 N N . TYR A 1 92 ? -8.835 -2.754 19.646 1.00 93.56 92 TYR A N 1
ATOM 710 C CA . TYR A 1 92 ? -8.007 -2.486 20.812 1.00 93.56 92 TYR A CA 1
ATOM 711 C C . TYR A 1 92 ? -7.779 -3.793 21.556 1.00 93.56 92 TYR A C 1
ATOM 713 O O . TYR A 1 92 ? -8.728 -4.467 21.946 1.00 93.56 92 TYR A O 1
ATOM 721 N N . THR A 1 93 ? -6.516 -4.149 21.750 1.00 94.94 93 THR A N 1
ATOM 722 C CA . THR A 1 93 ? -6.121 -5.272 22.600 1.00 94.94 93 THR A CA 1
ATOM 723 C C . THR A 1 93 ? -5.272 -4.755 23.757 1.00 94.94 93 THR A C 1
ATOM 725 O O . THR A 1 93 ? -4.840 -3.601 23.749 1.00 94.94 93 THR A O 1
ATOM 728 N N . SER A 1 94 ? -5.001 -5.612 24.740 1.00 94.75 94 SER A N 1
ATOM 729 C CA . SER A 1 94 ? -4.123 -5.279 25.867 1.00 94.75 94 SER A CA 1
ATOM 730 C C . SER A 1 94 ? -2.659 -5.067 25.469 1.00 94.75 94 SER A C 1
ATOM 732 O O . SER A 1 94 ? -1.926 -4.425 26.211 1.00 94.75 94 SER A O 1
ATOM 734 N N . LYS A 1 95 ? -2.223 -5.601 24.318 1.00 93.56 95 LYS A N 1
ATOM 735 C CA . LYS A 1 95 ? -0.823 -5.530 23.860 1.00 93.56 95 LYS A CA 1
ATOM 736 C C . LYS A 1 95 ? -0.593 -4.487 22.773 1.00 93.56 95 LYS A C 1
ATOM 738 O O . LYS A 1 95 ? 0.450 -3.849 22.750 1.00 93.56 95 LYS A O 1
ATOM 743 N N . ALA A 1 96 ? -1.538 -4.361 21.849 1.00 93.44 96 ALA A N 1
ATOM 744 C CA . ALA A 1 96 ? -1.425 -3.480 20.696 1.00 93.44 96 ALA A CA 1
ATOM 745 C C . ALA A 1 96 ? -2.800 -3.019 20.211 1.00 93.44 96 ALA A C 1
ATOM 747 O O . ALA A 1 96 ? -3.848 -3.568 20.579 1.00 93.44 96 ALA A O 1
ATOM 748 N N . HIS A 1 97 ? -2.798 -2.003 19.365 1.00 94.88 97 HIS A N 1
ATOM 749 C CA . HIS A 1 97 ? -3.982 -1.567 18.649 1.00 94.88 97 HIS A CA 1
ATOM 750 C C . HIS A 1 97 ? -3.797 -1.897 17.178 1.00 94.88 97 HIS A C 1
ATOM 752 O O . HIS A 1 97 ? -2.673 -1.915 16.694 1.00 94.88 97 HIS A O 1
ATOM 758 N N . TYR A 1 98 ? -4.893 -2.201 16.496 1.00 94.62 98 TYR A N 1
ATOM 759 C CA . TYR A 1 98 ? -4.858 -2.599 15.100 1.00 94.62 98 TYR A CA 1
ATOM 760 C C . TYR A 1 98 ? -5.924 -1.855 14.322 1.00 94.62 98 TYR A C 1
ATOM 762 O O . TYR A 1 98 ? -7.075 -1.739 14.757 1.00 94.62 98 TYR A O 1
ATOM 770 N N . PHE A 1 99 ? -5.548 -1.423 13.127 1.00 95.38 99 PHE A N 1
ATOM 771 C CA . PHE A 1 99 ? -6.492 -1.021 12.103 1.00 95.38 99 PHE A CA 1
ATOM 772 C C . PHE A 1 99 ? -6.528 -2.074 10.999 1.00 95.38 99 PHE A C 1
ATOM 774 O O . PHE A 1 99 ? -5.542 -2.316 10.305 1.00 95.38 99 PHE A O 1
ATOM 781 N N . ILE A 1 100 ? -7.672 -2.742 10.857 1.00 95.06 100 ILE A N 1
ATOM 782 C CA . ILE A 1 100 ? -7.815 -3.869 9.936 1.00 95.06 100 ILE A CA 1
ATOM 783 C C . ILE A 1 100 ? -8.053 -3.330 8.525 1.00 95.06 100 ILE A C 1
ATOM 785 O O . ILE A 1 100 ? -9.180 -3.018 8.146 1.00 95.06 100 ILE A O 1
ATOM 789 N N . ALA A 1 101 ? -6.981 -3.195 7.749 1.00 94.94 101 ALA A N 1
ATOM 790 C CA . ALA A 1 101 ? -7.029 -2.688 6.382 1.00 94.94 101 ALA A CA 1
ATOM 791 C C . ALA A 1 101 ? -6.027 -3.427 5.481 1.00 94.94 101 ALA A C 1
ATOM 793 O O . ALA A 1 101 ? -6.257 -4.573 5.101 1.00 94.94 101 ALA A O 1
ATOM 794 N N . VAL A 1 102 ? -4.918 -2.776 5.138 1.00 94.19 102 VAL A N 1
ATOM 795 C CA . VAL A 1 102 ? -3.856 -3.300 4.271 1.00 94.19 102 VAL A CA 1
ATOM 796 C C . VAL A 1 102 ? -2.520 -3.286 5.009 1.00 94.19 102 VAL A C 1
ATOM 798 O O . VAL A 1 102 ? -2.309 -2.482 5.913 1.00 94.19 102 VAL A O 1
ATOM 801 N N . SER A 1 103 ? -1.600 -4.166 4.616 1.00 91.38 103 SER A N 1
ATOM 802 C CA . SER A 1 103 ? -0.296 -4.296 5.274 1.00 91.38 103 SER A CA 1
ATOM 803 C C . SER A 1 103 ? 0.635 -3.127 4.927 1.00 91.38 103 SER A C 1
ATOM 805 O O . SER A 1 103 ? 1.280 -3.122 3.875 1.00 91.38 103 SER A O 1
ATOM 807 N N . LEU A 1 104 ? 0.706 -2.129 5.814 1.00 92.12 104 LEU A N 1
ATOM 808 C CA . LEU A 1 104 ? 1.518 -0.914 5.639 1.00 92.12 104 LEU A CA 1
ATOM 809 C C . LEU A 1 104 ? 2.519 -0.649 6.771 1.00 92.12 104 LEU A C 1
ATOM 811 O O . LEU A 1 104 ? 3.254 0.333 6.700 1.00 92.12 104 LEU A O 1
ATOM 815 N N . GLY A 1 105 ? 2.607 -1.547 7.753 1.00 92.25 105 GLY A N 1
ATOM 816 C CA . GLY A 1 105 ? 3.414 -1.341 8.954 1.00 92.25 105 GLY A CA 1
ATOM 817 C C . GLY A 1 105 ? 2.706 -0.453 9.977 1.00 92.25 105 GLY A C 1
ATOM 818 O O . GLY A 1 105 ? 1.495 -0.260 9.894 1.00 92.25 105 GLY A O 1
ATOM 819 N N . ALA A 1 106 ? 3.472 0.049 10.946 1.00 93.44 106 ALA A N 1
ATOM 820 C CA . ALA A 1 106 ? 2.938 0.835 12.052 1.00 93.44 106 ALA A CA 1
ATOM 821 C C . ALA A 1 106 ? 2.467 2.219 11.588 1.00 93.44 106 ALA A C 1
ATOM 823 O O . ALA A 1 106 ? 3.218 2.959 10.946 1.00 93.44 106 ALA A O 1
ATOM 824 N N . LEU A 1 107 ? 1.245 2.580 11.970 1.00 95.06 107 LEU A N 1
ATOM 825 C CA . LEU A 1 107 ? 0.659 3.900 11.757 1.00 95.06 107 LEU A CA 1
ATOM 826 C C . LEU A 1 107 ? 0.493 4.615 13.094 1.00 95.06 107 LEU A C 1
ATOM 828 O O . LEU A 1 107 ? 0.362 3.986 14.143 1.00 95.06 107 LEU A O 1
ATOM 832 N N . LYS A 1 108 ? 0.485 5.947 13.070 1.00 94.25 108 LYS A N 1
ATOM 833 C CA . LYS A 1 108 ? 0.291 6.760 14.274 1.00 94.25 108 LYS A CA 1
ATOM 834 C C . LYS A 1 108 ? -0.913 7.660 14.087 1.00 94.25 108 LYS A C 1
ATOM 836 O O . LYS A 1 108 ? -0.994 8.383 13.102 1.00 94.25 108 LYS A O 1
ATOM 841 N N . SER A 1 109 ? -1.826 7.630 15.047 1.00 93.56 109 SER A N 1
ATOM 842 C CA . SER A 1 109 ? -2.950 8.561 15.104 1.00 93.56 109 SER A CA 1
ATOM 843 C C . SER A 1 109 ? -3.022 9.144 16.506 1.00 93.56 109 SER A C 1
ATOM 845 O O . SER A 1 109 ? -3.141 8.411 17.495 1.00 93.56 109 SER A O 1
ATOM 847 N N . SER A 1 110 ? -2.891 10.468 16.591 1.00 88.00 110 SER A N 1
ATOM 848 C CA . SER A 1 110 ? -2.650 11.175 17.854 1.00 88.00 110 SER A CA 1
ATOM 849 C C . SER A 1 110 ? -1.417 10.598 18.577 1.00 88.00 110 SER A C 1
ATOM 851 O O . SER A 1 110 ? -0.337 10.574 17.993 1.00 88.00 110 SER A O 1
ATOM 853 N N . GLU A 1 111 ? -1.558 10.100 19.809 1.00 85.69 111 GLU A N 1
ATOM 854 C CA . GLU A 1 111 ? -0.456 9.513 20.592 1.00 85.69 111 GLU A CA 1
ATOM 855 C C . GLU A 1 111 ? -0.425 7.975 20.566 1.00 85.69 111 GLU A C 1
ATOM 857 O O . GLU A 1 111 ? 0.353 7.347 21.282 1.00 85.69 111 GLU A O 1
ATOM 862 N N . LYS A 1 112 ? -1.278 7.340 19.753 1.00 89.56 112 LYS A N 1
ATOM 863 C CA . LYS A 1 112 ? -1.413 5.879 19.708 1.00 89.56 112 LYS A CA 1
ATOM 864 C C . LYS A 1 112 ? -0.840 5.304 18.418 1.00 89.56 112 LYS A C 1
ATOM 866 O O . LYS A 1 112 ? -1.033 5.863 17.338 1.00 89.56 112 LYS A O 1
ATOM 871 N N . SER A 1 113 ? -0.170 4.159 18.547 1.00 92.75 113 SER A N 1
ATOM 872 C CA . SER A 1 113 ? 0.309 3.359 17.418 1.00 92.75 113 SER A CA 1
ATOM 873 C C . SER A 1 113 ? -0.701 2.265 17.081 1.00 92.75 113 SER A C 1
ATOM 875 O O . SER A 1 113 ? -1.256 1.648 17.994 1.00 92.75 113 SER A O 1
ATOM 877 N N . PHE A 1 114 ? -0.905 2.033 15.787 1.00 93.25 114 PHE A N 1
ATOM 878 C CA . PHE A 1 114 ? -1.803 1.031 15.211 1.00 93.25 114 PHE A CA 1
ATOM 879 C C . PHE A 1 114 ? -1.104 0.200 14.136 1.00 93.25 114 PHE A C 1
ATOM 881 O O . PHE A 1 114 ? -0.053 0.664 13.632 1.00 93.25 114 PHE A O 1
#

Sequence (114 aa):
MSTKQDLYNQCVQLVDTRFKSIQGHISDIQNSLLSETKSSAGDKHETGRAMLQLEREKAGRQLAEINKLRTALSKINIEKKTTHVGLGSLVYTSKAHYFIAVSLGALKSSEKSF

Organism: Psychroflexus torquis (strain ATCC 700755 / CIP 106069 / ACAM 623) (NCBI:txid313595)

Foldseek 3Di:
DDLLVVVLVVLVVLLVVLLVVLVVVLVVLVVVLVVLVVVDDDDVSVVVNVVSVVSNVVSVVSNVVSVVLVVQSVPADCPDDDPDDDQSDWDDDPVAIDHRTDPDPWDDDDHHID

Radius of gyration: 20.46 Å; chains: 1; bounding box: 47×22×59 Å

pLDDT: mean 90.44, std 10.3, range [56.22, 98.12]

Secondary structure (DSSP, 8-state):
--HHHHHHHHHHHHHHHHHHHHHHHHHHHHHHHHHHHH---STHHHHHHHHHHHHHHHHHHHHHHHHHHHHHHTT--TT---SS--TT-EEE-SS-EEE-S------EETTEE-